Protein AF-A0A914ZTX0-F1 (afdb_monomer_lite)

Radius of gyration: 23.22 Å; chains: 1; bounding box: 39×76×56 Å

Organism: Parascaris univalens (NCBI:txid6257)

pLDDT: mean 86.7, std 15.05, range [39.97, 98.31]

Structure (mmCIF, N/CA/C/O backbone):
data_AF-A0A914ZTX0-F1
#
_entry.id   AF-A0A914ZTX0-F1
#
loop_
_atom_site.group_PDB
_atom_site.id
_atom_site.type_symbol
_atom_site.label_atom_id
_atom_site.label_alt_id
_atom_site.label_comp_id
_atom_site.label_asym_id
_atom_site.label_entity_id
_atom_site.label_seq_id
_atom_site.pdbx_PDB_ins_code
_atom_site.Cartn_x
_atom_site.Cartn_y
_atom_site.Cartn_z
_atom_site.occupancy
_atom_site.B_iso_or_equiv
_atom_site.auth_seq_id
_atom_site.auth_comp_id
_atom_site.auth_asym_id
_atom_site.auth_atom_id
_atom_site.pdbx_PDB_model_num
ATOM 1 N N . VAL A 1 1 ? 14.196 7.822 6.018 1.00 52.56 1 VAL A N 1
ATOM 2 C CA . VAL A 1 1 ? 12.802 7.373 6.243 1.00 52.56 1 VAL A CA 1
ATOM 3 C C . VAL A 1 1 ? 12.856 5.921 6.681 1.00 52.56 1 VAL A C 1
ATOM 5 O O . VAL A 1 1 ? 13.382 5.113 5.924 1.00 52.56 1 VAL A O 1
ATOM 8 N N . HIS A 1 2 ? 12.431 5.604 7.905 1.00 57.91 2 HIS A N 1
ATOM 9 C CA . HIS A 1 2 ? 12.429 4.226 8.402 1.00 57.91 2 HIS A CA 1
ATOM 10 C C . HIS A 1 2 ? 11.389 3.409 7.623 1.00 57.91 2 HIS A C 1
ATOM 12 O O . HIS A 1 2 ? 10.206 3.738 7.644 1.00 57.91 2 HIS A O 1
ATOM 18 N N . ARG A 1 3 ? 11.846 2.396 6.879 1.00 70.00 3 ARG A N 1
ATOM 19 C CA . ARG A 1 3 ? 10.986 1.418 6.201 1.00 70.00 3 ARG A CA 1
ATOM 20 C C . ARG A 1 3 ? 10.819 0.225 7.139 1.00 70.00 3 ARG A C 1
ATOM 22 O O . ARG A 1 3 ? 11.822 -0.369 7.528 1.00 70.00 3 ARG A O 1
ATOM 29 N N . ALA A 1 4 ? 9.582 -0.085 7.503 1.00 78.88 4 ALA A N 1
ATOM 30 C CA . ALA A 1 4 ? 9.252 -1.150 8.442 1.00 78.88 4 ALA A CA 1
ATOM 31 C C . ALA A 1 4 ? 9.166 -2.500 7.707 1.00 78.88 4 ALA A C 1
ATOM 33 O O . ALA A 1 4 ? 8.131 -2.841 7.131 1.00 78.88 4 ALA A O 1
ATOM 34 N N . LEU A 1 5 ? 10.280 -3.239 7.655 1.00 80.31 5 LEU A N 1
ATOM 35 C CA . LEU A 1 5 ? 10.357 -4.542 6.973 1.00 80.31 5 LEU A CA 1
ATOM 36 C C . LEU A 1 5 ? 9.466 -5.598 7.640 1.00 80.31 5 LEU A C 1
ATOM 38 O O . LEU A 1 5 ? 8.965 -6.492 6.970 1.00 80.31 5 LEU A O 1
ATOM 42 N N . GLU A 1 6 ? 9.219 -5.464 8.941 1.00 89.62 6 GLU A N 1
ATOM 43 C CA . GLU A 1 6 ? 8.322 -6.309 9.730 1.00 89.62 6 GLU A CA 1
ATOM 44 C C . GLU A 1 6 ? 6.852 -6.223 9.290 1.00 89.62 6 GLU A C 1
ATOM 46 O O . GLU A 1 6 ? 6.047 -7.084 9.643 1.00 89.62 6 GLU A O 1
ATOM 51 N N . LEU A 1 7 ? 6.503 -5.201 8.502 1.00 95.44 7 LEU A N 1
ATOM 52 C CA . LEU A 1 7 ? 5.171 -5.019 7.930 1.00 95.44 7 LEU A CA 1
ATOM 53 C C . LEU A 1 7 ? 5.032 -5.646 6.541 1.00 95.44 7 LEU A C 1
ATOM 55 O O . LEU A 1 7 ? 4.007 -5.450 5.893 1.00 95.44 7 LEU A O 1
ATOM 59 N N . VAL A 1 8 ? 6.035 -6.397 6.081 1.00 96.06 8 VAL A N 1
ATOM 60 C CA . VAL A 1 8 ? 6.038 -7.087 4.788 1.00 96.06 8 VAL A CA 1
ATOM 61 C C . VAL A 1 8 ? 6.151 -8.589 5.020 1.00 96.06 8 VAL A C 1
ATOM 63 O O . VAL A 1 8 ? 7.043 -9.056 5.724 1.00 96.06 8 VAL A O 1
ATOM 66 N N . PHE A 1 9 ? 5.254 -9.361 4.413 1.00 97.00 9 PHE A N 1
ATOM 67 C CA . PHE A 1 9 ? 5.211 -10.811 4.546 1.00 97.00 9 PHE A CA 1
ATOM 68 C C . PHE A 1 9 ? 5.160 -11.485 3.175 1.00 97.00 9 PHE A C 1
ATOM 70 O O . PHE A 1 9 ? 4.171 -11.378 2.452 1.00 97.00 9 PHE A O 1
ATOM 77 N N . PHE A 1 10 ? 6.229 -12.200 2.822 1.00 96.94 10 PHE A N 1
ATOM 78 C CA . PHE A 1 10 ? 6.299 -12.997 1.599 1.00 96.94 10 PHE A CA 1
ATOM 79 C C . PHE A 1 10 ? 5.723 -14.393 1.854 1.00 96.94 10 PHE A C 1
ATOM 81 O O . PHE A 1 10 ? 6.260 -15.159 2.654 1.00 96.94 10 PHE A O 1
ATOM 88 N N . HIS A 1 11 ? 4.647 -14.748 1.152 1.00 96.62 11 HIS A N 1
ATOM 89 C CA . HIS A 1 11 ? 4.094 -16.101 1.210 1.00 96.62 11 HIS A CA 1
ATOM 90 C C . HIS A 1 11 ? 5.020 -17.078 0.496 1.00 96.62 11 HIS A C 1
ATOM 92 O O . HIS A 1 11 ? 5.577 -16.744 -0.550 1.00 96.62 11 HIS A O 1
ATOM 98 N N . ASN A 1 12 ? 5.152 -18.289 1.045 1.00 94.69 12 ASN A N 1
ATOM 99 C CA . ASN A 1 12 ? 6.013 -19.342 0.501 1.00 94.69 12 ASN A CA 1
ATOM 100 C C . ASN A 1 12 ? 7.422 -18.816 0.173 1.00 94.69 12 ASN A C 1
ATOM 102 O O . ASN A 1 12 ? 7.913 -18.972 -0.939 1.00 94.69 12 ASN A O 1
ATOM 106 N N . GLU A 1 13 ? 8.078 -18.144 1.122 1.00 93.38 13 GLU A N 1
ATOM 107 C CA . GLU A 1 13 ? 9.305 -17.378 0.856 1.00 93.38 13 GLU A CA 1
ATOM 108 C C . GLU A 1 13 ? 10.405 -18.163 0.101 1.00 93.38 13 GLU A C 1
ATOM 110 O O . GLU A 1 13 ? 11.168 -17.578 -0.669 1.00 93.38 13 GLU A O 1
ATOM 115 N N . SER A 1 14 ? 10.464 -19.489 0.258 1.00 95.81 14 SER A N 1
ATOM 116 C CA . SER A 1 14 ? 11.420 -20.370 -0.426 1.00 95.81 14 SER A CA 1
ATOM 117 C C . SER A 1 14 ? 11.306 -20.385 -1.955 1.00 95.81 14 SER A C 1
ATOM 119 O O . SER A 1 14 ? 12.298 -20.677 -2.620 1.00 95.81 14 SER A O 1
ATOM 121 N N . ILE A 1 15 ? 10.140 -20.066 -2.529 1.00 96.44 15 ILE A N 1
ATOM 122 C CA . ILE A 1 15 ? 9.938 -20.053 -3.989 1.00 96.44 15 ILE A CA 1
ATOM 123 C C . ILE A 1 15 ? 10.229 -18.691 -4.630 1.00 96.44 15 ILE A C 1
ATOM 125 O O . ILE A 1 15 ? 10.187 -18.563 -5.857 1.00 96.44 15 ILE A O 1
ATOM 129 N N . TRP A 1 16 ? 10.530 -17.673 -3.821 1.00 97.00 16 TRP A N 1
ATOM 130 C CA . TRP A 1 16 ? 10.801 -16.324 -4.300 1.00 97.00 16 TRP A CA 1
ATOM 131 C C . TRP A 1 16 ? 12.239 -16.166 -4.799 1.00 97.00 16 TRP A C 1
ATOM 133 O O . TRP A 1 16 ? 13.186 -16.321 -4.020 1.00 97.00 16 TRP A O 1
ATOM 143 N N . PRO A 1 17 ? 12.443 -15.734 -6.056 1.00 96.44 17 PRO A N 1
ATOM 144 C CA . PRO A 1 17 ? 13.762 -15.334 -6.521 1.00 96.44 17 PRO A CA 1
ATOM 145 C C . PRO A 1 17 ? 14.284 -14.140 -5.714 1.00 96.44 17 PRO A C 1
ATOM 147 O O . PRO A 1 17 ? 13.589 -13.132 -5.560 1.00 96.44 17 PRO A O 1
ATOM 150 N N . ALA A 1 18 ? 15.534 -14.220 -5.244 1.00 95.75 18 ALA A N 1
ATOM 151 C CA . ALA A 1 18 ? 16.146 -13.183 -4.406 1.00 95.75 18 ALA A CA 1
ATOM 152 C C . ALA A 1 18 ? 16.062 -11.787 -5.044 1.00 95.75 18 ALA A C 1
ATOM 154 O O . ALA A 1 18 ? 15.752 -10.811 -4.361 1.00 95.75 18 ALA A O 1
ATOM 155 N N . LYS A 1 19 ? 16.237 -11.708 -6.371 1.00 96.06 19 LYS A N 1
ATOM 156 C CA . LYS A 1 19 ? 16.143 -10.445 -7.107 1.00 96.06 19 LYS A CA 1
ATOM 157 C C . LYS A 1 19 ? 14.749 -9.818 -7.048 1.00 96.06 19 LYS A C 1
ATOM 159 O O . LYS A 1 19 ? 14.640 -8.604 -6.941 1.00 96.06 19 LYS A O 1
ATOM 164 N N . MET A 1 20 ? 13.687 -10.621 -7.083 1.00 95.94 20 MET A N 1
ATOM 165 C CA . MET A 1 20 ? 12.318 -10.103 -6.993 1.00 95.94 20 MET A CA 1
ATOM 166 C C . MET A 1 20 ? 12.023 -9.569 -5.589 1.00 95.94 20 MET A C 1
ATOM 168 O O . MET A 1 20 ? 11.455 -8.487 -5.462 1.00 95.94 20 MET A O 1
ATOM 172 N N . LYS A 1 21 ? 12.472 -10.270 -4.533 1.00 94.50 21 LYS A N 1
ATOM 173 C CA . LYS A 1 21 ? 12.349 -9.783 -3.144 1.00 94.50 21 LYS A CA 1
ATOM 174 C C . LYS A 1 21 ? 13.080 -8.459 -2.944 1.00 94.50 21 LYS A C 1
ATOM 176 O O . LYS A 1 21 ? 12.550 -7.547 -2.310 1.00 94.50 21 LYS A O 1
ATOM 181 N N . GLU A 1 22 ? 14.277 -8.344 -3.518 1.00 94.25 22 GLU A N 1
ATOM 182 C CA . GLU A 1 22 ? 15.047 -7.104 -3.522 1.00 94.25 22 GLU A CA 1
ATOM 183 C C . GLU A 1 22 ? 14.269 -5.989 -4.235 1.00 94.25 22 GLU A C 1
ATOM 185 O O . GLU A 1 22 ? 14.091 -4.918 -3.660 1.00 94.25 22 GLU A O 1
ATOM 190 N N . LEU A 1 23 ? 13.759 -6.232 -5.448 1.00 95.56 23 LEU A N 1
ATOM 191 C CA . LEU A 1 23 ? 13.015 -5.229 -6.217 1.00 95.56 23 LEU A CA 1
ATOM 192 C C . LEU A 1 23 ? 11.767 -4.741 -5.470 1.00 95.56 23 LEU A C 1
ATOM 194 O O . LEU A 1 23 ? 11.582 -3.532 -5.346 1.00 95.56 23 LEU A O 1
ATOM 198 N N . ILE A 1 24 ? 10.976 -5.654 -4.895 1.00 94.88 24 ILE A N 1
ATOM 199 C CA . ILE A 1 24 ? 9.816 -5.305 -4.060 1.00 94.88 24 ILE A CA 1
ATOM 200 C C . ILE A 1 24 ? 10.228 -4.476 -2.843 1.00 94.88 24 ILE A C 1
ATOM 202 O O . ILE A 1 24 ? 9.606 -3.456 -2.564 1.00 94.88 24 ILE A O 1
ATOM 206 N N . SER A 1 25 ? 11.297 -4.855 -2.141 1.00 92.00 25 SER A N 1
ATOM 207 C CA . SER A 1 25 ? 11.765 -4.112 -0.958 1.00 92.00 25 SER A CA 1
ATOM 208 C C . SER A 1 25 ? 12.252 -2.694 -1.297 1.00 92.00 25 SER A C 1
ATOM 210 O O . SER A 1 25 ? 12.208 -1.787 -0.459 1.00 92.00 25 SER A O 1
ATOM 212 N N . HIS A 1 26 ? 12.716 -2.479 -2.531 1.00 92.50 26 HIS A N 1
ATOM 213 C CA . HIS A 1 26 ? 13.118 -1.158 -3.007 1.00 92.50 26 HIS A CA 1
ATOM 214 C C . HIS A 1 26 ? 11.927 -0.315 -3.462 1.00 92.50 26 HIS A C 1
ATOM 216 O O . HIS A 1 26 ? 11.905 0.886 -3.169 1.00 92.50 26 HIS A O 1
ATOM 222 N N . SER A 1 27 ? 10.959 -0.931 -4.142 1.00 94.56 27 SER A N 1
ATOM 223 C CA . SER A 1 27 ? 9.853 -0.242 -4.808 1.00 94.56 27 SER A CA 1
ATOM 224 C C . SER A 1 27 ? 8.602 -0.084 -3.934 1.00 94.56 27 SER A C 1
ATOM 226 O O . SER A 1 27 ? 7.784 0.807 -4.171 1.00 94.56 27 SER A O 1
ATOM 228 N N . CYS A 1 28 ? 8.453 -0.895 -2.889 1.00 95.56 28 CYS A N 1
ATOM 229 C CA . CYS A 1 28 ? 7.330 -0.854 -1.958 1.00 95.56 28 CYS A CA 1
ATOM 230 C C . CYS A 1 28 ? 7.802 -0.584 -0.527 1.00 95.56 28 CYS A C 1
ATOM 232 O O . CYS A 1 28 ? 8.877 -1.015 -0.111 1.00 95.56 28 CYS A O 1
ATOM 234 N N . SER A 1 29 ? 6.995 0.136 0.2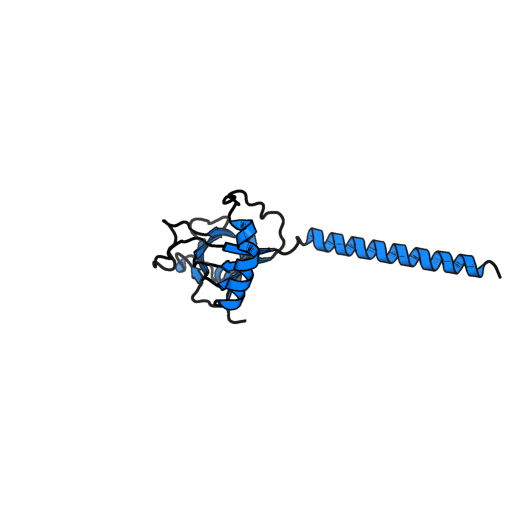50 1.00 95.19 29 SER A N 1
ATOM 235 C CA . SER A 1 29 ? 7.304 0.397 1.660 1.00 95.19 29 SER A CA 1
ATOM 236 C C . SER A 1 29 ? 6.070 0.795 2.454 1.00 95.19 29 SER A C 1
ATOM 238 O O . SER A 1 29 ? 5.175 1.437 1.907 1.00 95.19 29 SER A O 1
ATOM 240 N N . VAL A 1 30 ? 6.081 0.518 3.757 1.00 97.00 30 VAL A N 1
ATOM 241 C CA . VAL A 1 30 ? 5.114 1.052 4.724 1.00 97.00 30 VAL A CA 1
ATOM 242 C C . VAL A 1 30 ? 5.861 1.879 5.765 1.00 97.00 30 VAL A C 1
ATOM 244 O O . VAL A 1 30 ? 6.899 1.458 6.281 1.00 97.00 30 VAL A O 1
ATOM 247 N N . ILE A 1 31 ? 5.332 3.067 6.044 1.00 96.56 31 ILE A N 1
ATOM 248 C CA . ILE A 1 31 ? 5.793 3.966 7.099 1.00 96.56 31 ILE A CA 1
ATOM 249 C C . ILE A 1 31 ? 4.679 4.011 8.152 1.00 96.56 31 ILE A C 1
ATOM 251 O O . ILE A 1 31 ? 3.631 4.611 7.882 1.00 96.56 31 ILE A O 1
ATOM 255 N N . PRO A 1 32 ? 4.842 3.339 9.305 1.00 96.38 32 PRO A N 1
ATOM 256 C CA . PRO A 1 32 ? 3.863 3.395 10.386 1.00 96.38 32 PRO A CA 1
ATOM 257 C C . PRO A 1 32 ? 3.847 4.786 11.029 1.00 96.38 32 PRO A C 1
ATOM 259 O O . PRO A 1 32 ? 4.826 5.523 10.929 1.00 96.38 32 PRO A O 1
ATOM 262 N N . ASP A 1 33 ? 2.720 5.131 11.660 1.00 96.00 33 ASP A N 1
ATOM 263 C CA . ASP A 1 33 ? 2.521 6.401 12.379 1.00 96.00 33 ASP A CA 1
ATOM 264 C C . ASP A 1 33 ? 2.993 7.637 11.589 1.00 96.00 33 ASP A C 1
ATOM 266 O O . ASP A 1 33 ? 3.572 8.576 12.133 1.00 96.00 33 ASP A O 1
ATOM 270 N N . PHE A 1 34 ? 2.743 7.627 10.275 1.00 97.12 34 PHE A N 1
ATOM 271 C CA . PHE A 1 34 ? 3.114 8.711 9.368 1.00 97.12 34 PHE A CA 1
ATOM 272 C C . PHE A 1 34 ? 2.365 10.006 9.696 1.00 97.12 34 PHE A C 1
ATOM 274 O O . PHE A 1 34 ? 2.917 11.092 9.533 1.00 97.12 34 PHE A O 1
ATOM 281 N N . ILE A 1 35 ? 1.125 9.881 10.174 1.00 97.75 35 ILE A N 1
ATOM 282 C CA . ILE A 1 35 ? 0.364 10.985 10.756 1.00 97.75 35 ILE A CA 1
ATOM 283 C C . ILE A 1 35 ? 0.040 10.713 12.222 1.00 97.75 35 ILE A C 1
ATOM 285 O O . ILE A 1 35 ? -0.150 9.578 12.661 1.00 97.75 35 ILE A O 1
ATOM 289 N N . THR A 1 36 ? -0.097 11.789 12.977 1.00 98.31 36 THR A N 1
ATOM 290 C CA . THR A 1 36 ? -0.592 11.774 14.350 1.00 98.31 36 THR A CA 1
ATOM 291 C C . THR A 1 36 ? -2.112 11.605 14.394 1.00 98.31 36 THR A C 1
ATOM 293 O O . THR A 1 36 ? -2.834 11.878 13.433 1.00 98.31 36 THR A O 1
ATOM 296 N N . GLU A 1 37 ? -2.647 11.226 15.556 1.00 97.69 37 GLU A N 1
ATOM 297 C CA . GLU A 1 37 ? -4.102 11.169 15.766 1.00 97.69 37 GLU A CA 1
ATOM 298 C C . GLU A 1 37 ? -4.791 12.530 15.588 1.00 97.69 37 GLU A C 1
ATOM 300 O O . GLU A 1 37 ? -5.955 12.600 15.188 1.00 97.69 37 GLU A O 1
ATOM 305 N N . LYS A 1 38 ? -4.083 13.627 15.888 1.00 98.31 38 LYS A N 1
ATOM 306 C CA . LYS A 1 38 ? -4.599 14.989 15.712 1.00 98.31 38 LYS A CA 1
ATOM 307 C C . LYS A 1 38 ? -4.733 15.341 14.230 1.00 98.31 38 LYS A C 1
ATOM 309 O O . LYS A 1 38 ? -5.742 15.928 13.838 1.00 98.31 38 LYS A O 1
ATOM 314 N N . GLU A 1 39 ? -3.743 14.984 13.418 1.00 98.12 39 GLU A N 1
ATOM 315 C CA . GLU A 1 39 ? -3.779 15.182 11.964 1.00 98.12 39 GLU A CA 1
ATOM 316 C C . GLU A 1 39 ? -4.856 14.313 11.319 1.00 98.12 39 GLU A C 1
ATOM 318 O O . GLU A 1 39 ? -5.667 14.828 10.553 1.00 98.12 39 GLU A O 1
ATOM 323 N N . GLU A 1 40 ? -4.951 13.036 11.705 1.00 97.50 40 GLU A N 1
ATOM 324 C CA . GLU A 1 40 ? -6.024 12.149 11.246 1.00 97.50 40 GLU A CA 1
ATOM 325 C C . GLU A 1 40 ? -7.406 12.731 11.566 1.00 97.50 40 GLU A C 1
ATOM 327 O O . GLU A 1 40 ? -8.271 12.785 10.696 1.00 97.50 40 GLU A O 1
ATOM 332 N N . ARG A 1 41 ? -7.613 13.229 12.792 1.00 96.88 41 ARG A N 1
ATOM 333 C CA . ARG A 1 41 ? -8.877 13.869 13.185 1.00 96.88 41 ARG A CA 1
ATOM 334 C C . ARG A 1 41 ? -9.172 15.120 12.365 1.00 96.88 41 ARG A C 1
ATOM 336 O O . ARG A 1 41 ? -10.317 15.335 11.981 1.00 96.88 41 ARG A O 1
ATOM 343 N N . SER A 1 42 ? -8.153 15.931 12.098 1.00 97.25 42 SER A N 1
ATOM 344 C CA . SER A 1 42 ? -8.301 17.153 11.302 1.00 97.25 42 SER A CA 1
ATOM 345 C C . SER A 1 42 ? -8.698 16.824 9.861 1.00 97.25 42 SER A C 1
ATOM 347 O O . SER A 1 42 ? -9.624 17.433 9.336 1.00 97.25 42 SER A O 1
ATOM 349 N N . LEU A 1 43 ? -8.076 15.803 9.261 1.00 94.50 43 LEU A N 1
ATOM 350 C CA . LEU A 1 43 ? -8.452 15.286 7.943 1.00 94.50 43 LEU A CA 1
ATOM 351 C C . LEU A 1 43 ? -9.884 14.742 7.935 1.00 94.50 43 LEU A C 1
ATOM 353 O O . LEU A 1 43 ? -10.658 15.059 7.037 1.00 94.50 43 LEU A O 1
ATOM 357 N N . LEU A 1 44 ? -10.254 13.945 8.942 1.00 93.31 44 LEU A N 1
ATOM 358 C CA . LEU A 1 44 ? -11.590 13.355 9.050 1.00 93.31 44 LEU A CA 1
ATOM 359 C C . LEU A 1 44 ? -12.688 14.414 9.167 1.00 93.31 44 LEU A C 1
ATOM 361 O O . LEU A 1 44 ? -13.712 14.283 8.500 1.00 93.31 44 LEU A O 1
ATOM 365 N N . ASN A 1 45 ? -12.469 15.468 9.955 1.00 94.06 45 ASN A N 1
ATOM 366 C CA . ASN A 1 45 ? -13.432 16.561 10.101 1.00 94.06 45 ASN A CA 1
ATOM 367 C C . ASN A 1 45 ? -13.777 17.221 8.756 1.00 94.06 45 ASN A C 1
ATOM 369 O O . ASN A 1 45 ? -14.930 17.592 8.550 1.00 94.06 45 ASN A O 1
ATOM 373 N N . GLU A 1 46 ? -12.801 17.320 7.852 1.00 92.88 46 GLU A N 1
ATOM 374 C CA . GLU A 1 46 ? -12.992 17.896 6.519 1.00 92.88 46 GLU A CA 1
ATOM 375 C C . GLU A 1 46 ? -13.639 16.901 5.545 1.00 92.88 46 GLU A C 1
ATOM 377 O O . GLU A 1 46 ? -14.582 17.239 4.836 1.00 92.88 46 GLU A O 1
ATOM 382 N N . ILE A 1 47 ? -13.175 15.646 5.505 1.00 89.12 47 ILE A N 1
ATOM 383 C CA . ILE A 1 47 ? -13.605 14.695 4.463 1.00 89.12 47 ILE A CA 1
ATOM 384 C C . ILE A 1 47 ? -14.909 13.959 4.802 1.00 89.12 47 ILE A C 1
ATOM 386 O O . ILE A 1 47 ? -15.666 13.593 3.900 1.00 89.12 47 ILE A O 1
ATOM 390 N N . GLU A 1 48 ? -15.203 13.701 6.081 1.00 85.81 48 GLU A N 1
ATOM 391 C CA . GLU A 1 48 ? -16.370 12.902 6.476 1.00 85.81 48 GLU A CA 1
ATOM 392 C C . GLU A 1 48 ? -17.719 13.440 5.971 1.00 85.81 48 GLU A C 1
ATOM 394 O O . GLU A 1 48 ? -18.535 12.618 5.532 1.00 85.81 48 GLU A O 1
ATOM 399 N N . PRO A 1 49 ? -17.995 14.761 6.001 1.00 86.75 49 PRO A N 1
ATOM 400 C CA . PRO A 1 49 ? -19.242 15.318 5.480 1.00 86.75 49 PRO A CA 1
ATOM 401 C C . PRO A 1 49 ? -19.514 14.937 4.018 1.00 86.75 49 PRO A C 1
ATOM 403 O O . PRO A 1 49 ? -20.670 14.732 3.641 1.00 86.75 49 PRO A O 1
ATOM 406 N N . HIS A 1 50 ? -18.459 14.779 3.214 1.00 81.69 50 HIS A N 1
ATOM 407 C CA . HIS A 1 50 ? -18.545 14.444 1.792 1.00 81.69 50 HIS A CA 1
ATOM 408 C C . HIS A 1 50 ? -18.582 12.930 1.541 1.00 81.69 50 HIS A C 1
ATOM 410 O O . HIS A 1 50 ? -19.261 12.467 0.625 1.00 81.69 50 HIS A O 1
ATOM 416 N N . MET A 1 51 ? -17.909 12.139 2.383 1.00 77.75 51 MET A N 1
ATOM 417 C CA . MET A 1 51 ? -17.760 10.692 2.179 1.00 77.75 51 MET A CA 1
ATOM 418 C C . MET A 1 51 ? -18.937 9.858 2.709 1.00 77.75 51 MET A C 1
ATOM 420 O O . MET A 1 51 ? -19.148 8.746 2.232 1.00 77.75 51 MET A O 1
ATOM 424 N N . LYS A 1 52 ? -19.747 10.367 3.655 1.00 70.75 52 LYS A N 1
ATOM 425 C CA . LYS A 1 52 ? -20.885 9.622 4.255 1.00 70.75 52 LYS A CA 1
ATOM 426 C C . LYS A 1 52 ? -21.944 9.144 3.250 1.00 70.75 52 LYS A C 1
ATOM 428 O O . LYS A 1 52 ? -22.744 8.277 3.586 1.00 70.75 52 LYS A O 1
ATOM 433 N N . ARG A 1 53 ? -21.975 9.715 2.042 1.00 65.94 53 ARG A N 1
ATOM 434 C CA . ARG A 1 53 ? -22.972 9.414 0.999 1.00 65.94 53 ARG A CA 1
ATOM 435 C C . ARG A 1 53 ? -22.414 8.619 -0.182 1.00 65.94 53 ARG A C 1
ATOM 437 O O . ARG A 1 53 ? -23.184 8.240 -1.061 1.00 65.94 53 ARG A O 1
ATOM 444 N N . LEU A 1 54 ? -21.105 8.377 -0.224 1.00 65.62 54 LEU A N 1
ATOM 445 C CA . LEU A 1 54 ? -20.473 7.684 -1.341 1.00 65.62 54 LEU A CA 1
ATOM 446 C C . LEU A 1 54 ? -20.543 6.173 -1.123 1.00 65.62 54 LEU A C 1
ATOM 448 O O . LEU A 1 54 ? -20.204 5.663 -0.055 1.00 65.62 54 LEU A O 1
ATOM 452 N N . ARG A 1 55 ? -21.011 5.450 -2.143 1.00 61.66 55 ARG A N 1
ATOM 453 C CA . ARG A 1 55 ? -20.942 3.987 -2.148 1.00 61.66 55 ARG A CA 1
ATOM 454 C C . ARG A 1 55 ? -19.524 3.550 -2.482 1.00 61.66 55 ARG A C 1
ATOM 456 O O . ARG A 1 55 ? -18.819 4.230 -3.217 1.00 61.66 55 ARG A O 1
ATOM 463 N N . TYR A 1 56 ? -19.139 2.391 -1.959 1.00 59.56 56 TYR A N 1
ATOM 464 C CA . TYR A 1 56 ? -17.907 1.735 -2.368 1.00 59.56 56 TYR A CA 1
ATOM 465 C C . TYR A 1 56 ? -17.948 1.463 -3.878 1.00 59.56 56 TYR A C 1
ATOM 467 O O . TYR A 1 56 ? -18.869 0.800 -4.365 1.00 59.56 56 TYR A O 1
ATOM 475 N N . GLU A 1 57 ? -16.974 1.995 -4.609 1.00 54.50 57 GLU A N 1
ATOM 476 C CA . GLU A 1 57 ? -16.863 1.833 -6.053 1.00 54.50 57 GLU A CA 1
ATOM 477 C C . GLU A 1 57 ? -15.885 0.696 -6.360 1.00 54.50 57 GLU A C 1
ATOM 479 O O . GLU A 1 57 ? -14.738 0.717 -5.929 1.00 54.50 57 GLU A O 1
ATOM 484 N N . LYS A 1 58 ? -16.364 -0.333 -7.073 1.00 49.88 58 LYS A N 1
ATOM 485 C CA . LYS A 1 58 ? -15.544 -1.487 -7.486 1.00 49.88 58 LYS A CA 1
ATOM 486 C C . LYS A 1 58 ? -14.755 -1.232 -8.773 1.00 49.88 58 LYS A C 1
ATOM 488 O O . LYS A 1 58 ? -13.884 -2.027 -9.106 1.00 49.88 58 LYS A O 1
ATOM 493 N N . SER A 1 59 ? -15.094 -0.184 -9.526 1.00 46.44 59 SER A N 1
ATOM 494 C CA . SER A 1 59 ? -14.426 0.134 -10.788 1.00 46.44 59 SER A CA 1
ATOM 495 C C . SER A 1 59 ? -13.145 0.912 -10.486 1.00 46.44 59 SER A C 1
ATOM 497 O O . SER A 1 59 ? -13.194 1.985 -9.890 1.00 46.44 59 SER A O 1
ATOM 499 N N . HIS A 1 60 ? -12.000 0.343 -10.854 1.00 58.75 60 HIS A N 1
ATOM 500 C CA . HIS A 1 60 ? -10.687 0.955 -10.689 1.00 58.75 60 HIS A CA 1
ATOM 501 C C . HIS A 1 60 ? -10.072 1.158 -12.071 1.00 58.75 60 HIS A C 1
ATOM 503 O O . HIS A 1 60 ? -9.764 0.192 -12.761 1.00 58.75 60 HIS A O 1
ATOM 509 N N . TRP A 1 61 ? -9.895 2.415 -12.473 1.00 53.50 61 TRP A N 1
ATOM 510 C CA . TRP A 1 61 ? -9.144 2.791 -13.674 1.00 53.50 61 TRP A CA 1
ATOM 511 C C . TRP A 1 61 ? -7.725 3.206 -13.265 1.00 53.50 61 TRP A C 1
ATOM 513 O O . TRP A 1 61 ? -7.321 4.353 -13.452 1.00 53.50 61 TRP A O 1
ATOM 523 N N . ASP A 1 62 ? -6.969 2.295 -12.644 1.00 59.38 62 ASP A N 1
ATOM 524 C CA . ASP A 1 62 ? -5.576 2.574 -12.253 1.00 59.38 62 ASP A CA 1
ATOM 525 C C . ASP A 1 62 ? -4.621 2.668 -13.466 1.00 59.38 62 ASP A C 1
ATOM 527 O O . ASP A 1 62 ? -3.465 3.074 -13.313 1.00 59.38 62 ASP A O 1
ATOM 531 N N . ASP A 1 63 ? -5.119 2.398 -14.679 1.00 61.66 63 ASP A N 1
ATOM 532 C CA . ASP A 1 63 ? -4.377 2.463 -15.946 1.00 61.66 63 ASP A CA 1
ATOM 533 C C . ASP A 1 63 ? -3.858 3.872 -16.298 1.00 61.66 63 ASP A C 1
ATOM 535 O O . ASP A 1 63 ? -2.940 4.007 -17.104 1.00 61.66 63 ASP A O 1
ATOM 539 N N . TYR A 1 64 ? -4.385 4.931 -15.668 1.00 68.88 64 TYR A N 1
ATOM 540 C CA . TYR A 1 64 ? -4.005 6.332 -15.918 1.00 68.88 64 TYR A CA 1
ATOM 541 C C . TYR A 1 64 ? -3.206 6.974 -14.766 1.00 68.88 64 TYR A C 1
ATOM 543 O O . TYR A 1 64 ? -3.448 8.118 -14.380 1.00 68.88 64 TYR A O 1
ATOM 551 N N . CYS A 1 65 ? -2.224 6.263 -14.207 1.00 80.88 65 CYS A N 1
ATOM 552 C CA . CYS A 1 65 ? -1.220 6.862 -13.314 1.00 80.88 65 CYS A CA 1
ATOM 553 C C . CYS A 1 65 ? 0.218 6.454 -13.663 1.00 80.88 65 CYS A C 1
ATOM 555 O O . CYS A 1 65 ? 0.430 5.524 -14.442 1.00 80.88 65 CYS A O 1
ATOM 557 N N . GLY A 1 66 ? 1.183 7.225 -13.154 1.00 86.44 66 GLY A N 1
ATOM 558 C CA . GLY A 1 66 ? 2.612 7.062 -13.408 1.00 86.44 66 GLY A CA 1
ATOM 559 C C . GLY A 1 66 ? 3.248 5.914 -12.627 1.00 86.44 66 GLY A C 1
ATOM 560 O O . GLY A 1 66 ? 2.665 4.849 -12.465 1.00 86.44 66 GLY A O 1
ATOM 561 N N . ASP A 1 67 ? 4.482 6.095 -12.176 1.00 90.81 67 ASP A N 1
ATOM 562 C CA . ASP A 1 67 ? 5.264 5.026 -11.564 1.00 90.81 67 ASP A CA 1
ATOM 563 C C . ASP A 1 67 ? 4.899 4.766 -10.101 1.00 90.81 67 ASP A C 1
ATOM 565 O O . ASP A 1 67 ? 5.260 3.706 -9.593 1.00 90.81 67 ASP A O 1
ATOM 569 N N . VAL A 1 68 ? 4.228 5.693 -9.405 1.00 91.88 68 VAL A N 1
ATOM 570 C CA . VAL A 1 68 ? 4.109 5.668 -7.940 1.00 91.88 68 VAL A CA 1
ATOM 571 C C . VAL A 1 68 ? 2.685 5.926 -7.459 1.00 91.88 68 VAL A C 1
ATOM 573 O O . VAL A 1 68 ? 2.072 6.962 -7.713 1.00 91.88 68 VAL A O 1
ATOM 576 N N . ILE A 1 69 ? 2.209 5.013 -6.615 1.00 93.06 69 ILE A N 1
ATOM 577 C CA . ILE A 1 69 ? 0.990 5.164 -5.827 1.00 93.06 69 ILE A CA 1
ATOM 578 C C . ILE A 1 69 ? 1.384 5.245 -4.354 1.00 93.06 69 ILE A C 1
ATOM 580 O O . ILE A 1 69 ? 2.108 4.390 -3.841 1.00 93.06 69 ILE A O 1
ATOM 584 N N . SER A 1 70 ? 0.898 6.271 -3.660 1.00 95.25 70 SER A N 1
ATOM 585 C CA . SER A 1 70 ? 1.030 6.387 -2.207 1.00 95.25 70 SER A CA 1
ATOM 586 C C . SER A 1 70 ? -0.347 6.462 -1.569 1.00 95.25 70 SER A C 1
ATOM 588 O O . SER A 1 70 ? -1.172 7.277 -1.975 1.00 95.25 70 SER A O 1
ATOM 590 N N . GLY A 1 71 ? -0.603 5.625 -0.569 1.00 96.25 71 GLY A N 1
ATOM 591 C CA . GLY A 1 71 ? -1.873 5.600 0.142 1.00 96.25 71 GLY A CA 1
ATOM 592 C C . GLY A 1 71 ? -1.690 5.823 1.635 1.00 96.25 71 GLY A C 1
ATOM 593 O O . GLY A 1 71 ? -0.974 5.083 2.306 1.00 96.25 71 GLY A O 1
ATOM 594 N N . MET A 1 72 ? -2.370 6.833 2.164 1.00 96.88 72 MET A N 1
ATOM 595 C CA . MET A 1 72 ? -2.458 7.082 3.598 1.00 96.88 72 MET A CA 1
ATOM 596 C C . MET A 1 72 ? -3.690 6.375 4.167 1.00 96.88 72 MET A C 1
ATOM 598 O O . MET A 1 72 ? -4.787 6.519 3.624 1.00 96.88 72 MET A O 1
ATOM 602 N N . CYS A 1 73 ? -3.520 5.605 5.240 1.00 96.44 73 CYS A N 1
ATOM 603 C CA . CYS A 1 73 ? -4.574 4.792 5.855 1.00 96.44 73 CYS A CA 1
ATOM 604 C C . CYS A 1 73 ? -5.185 5.501 7.068 1.00 96.44 73 CYS A C 1
ATOM 606 O O . CYS A 1 73 ? -4.456 5.887 7.973 1.00 96.44 73 CYS A O 1
ATOM 608 N N . LEU A 1 74 ? -6.512 5.620 7.127 1.00 96.00 74 LEU A N 1
ATOM 609 C CA . LEU A 1 74 ? -7.248 6.239 8.235 1.00 96.00 74 LEU A CA 1
ATOM 610 C C . LEU A 1 74 ? -8.278 5.260 8.823 1.00 96.00 74 LEU A C 1
ATOM 612 O O . LEU A 1 74 ? -8.773 4.368 8.125 1.00 96.00 74 LEU A O 1
ATOM 616 N N . LEU A 1 75 ? -8.662 5.501 10.080 1.00 95.62 75 LEU A N 1
ATOM 617 C CA . LEU A 1 75 ? -9.678 4.796 10.881 1.00 95.62 75 LEU A CA 1
ATOM 618 C C . LEU A 1 75 ? -9.345 3.362 11.312 1.00 95.62 75 LEU A C 1
ATOM 620 O O . LEU A 1 75 ? -9.493 3.055 12.493 1.00 95.62 75 LEU A O 1
ATOM 624 N N . SER A 1 76 ? -8.897 2.493 10.405 1.00 95.38 76 SER A N 1
ATOM 625 C CA . SER A 1 76 ? -8.653 1.080 10.716 1.00 95.38 76 SER A CA 1
ATOM 626 C C . SER A 1 76 ? -7.436 0.513 9.992 1.00 95.38 76 SER A C 1
ATOM 628 O O . SER A 1 76 ? -7.089 0.947 8.889 1.00 95.38 76 SER A O 1
ATOM 630 N N . ASP A 1 77 ? -6.874 -0.542 10.572 1.00 97.44 77 ASP A N 1
ATOM 631 C CA . ASP A 1 77 ? -5.843 -1.366 9.947 1.00 97.44 77 ASP A CA 1
ATOM 632 C C . ASP A 1 77 ? -6.410 -2.151 8.750 1.00 97.44 77 ASP A C 1
ATOM 634 O O . ASP A 1 77 ? -7.632 -2.327 8.588 1.00 97.44 77 ASP A O 1
ATOM 638 N N . ALA A 1 78 ? -5.514 -2.620 7.881 1.00 97.31 78 ALA A N 1
ATOM 639 C CA . ALA A 1 78 ? -5.842 -3.569 6.825 1.00 97.31 78 ALA A CA 1
ATOM 640 C C . ALA A 1 78 ? -4.616 -4.371 6.371 1.00 97.31 78 ALA A C 1
ATOM 642 O O . ALA A 1 78 ? -3.480 -4.091 6.758 1.00 97.31 78 ALA A O 1
ATOM 643 N N . VAL A 1 79 ? -4.871 -5.339 5.493 1.00 98.00 79 VAL A N 1
ATOM 644 C CA . VAL A 1 79 ? -3.845 -6.064 4.744 1.00 98.00 79 VAL A CA 1
ATOM 645 C C . VAL A 1 79 ? -3.964 -5.683 3.273 1.00 98.00 79 VAL A C 1
ATOM 647 O O . VAL A 1 79 ? -5.037 -5.823 2.683 1.00 98.00 79 VAL A O 1
ATOM 650 N N . LEU A 1 80 ? -2.872 -5.177 2.704 1.00 97.38 80 LEU A N 1
ATOM 651 C CA . LEU A 1 80 ? -2.723 -4.926 1.273 1.00 97.38 80 LEU A CA 1
ATOM 652 C C . LEU A 1 80 ? -1.949 -6.099 0.667 1.00 97.38 80 LEU A C 1
ATOM 654 O O . LEU A 1 80 ? -0.777 -6.287 0.981 1.00 97.38 80 LEU A O 1
ATOM 658 N N . ARG A 1 81 ? -2.595 -6.880 -0.191 1.00 97.81 81 ARG A N 1
ATOM 659 C CA . ARG A 1 81 ? -2.002 -8.032 -0.868 1.00 97.81 81 ARG A CA 1
ATOM 660 C C . ARG A 1 81 ? -1.574 -7.659 -2.274 1.00 97.81 81 ARG A C 1
ATOM 662 O O . ARG A 1 81 ? -2.361 -7.086 -3.022 1.00 97.81 81 ARG A O 1
ATOM 669 N N . LEU A 1 82 ? -0.351 -8.029 -2.636 1.00 97.00 82 LEU A N 1
ATOM 670 C CA . LEU A 1 82 ? 0.171 -7.955 -3.994 1.00 97.00 82 LEU A CA 1
ATOM 671 C C . LEU A 1 82 ? 0.347 -9.373 -4.547 1.00 97.00 82 LEU A C 1
ATOM 673 O O . LEU A 1 82 ? 0.919 -10.239 -3.883 1.00 97.00 82 LEU A O 1
ATOM 677 N N . ARG A 1 83 ? -0.114 -9.599 -5.779 1.00 97.56 83 ARG A N 1
ATOM 678 C CA . ARG A 1 83 ? 0.031 -10.870 -6.512 1.00 97.56 83 ARG A CA 1
ATOM 679 C C . ARG A 1 83 ? 0.734 -10.626 -7.835 1.00 97.56 83 ARG A C 1
ATOM 681 O O . ARG A 1 83 ? 0.325 -9.732 -8.570 1.00 97.56 83 ARG A O 1
ATOM 688 N N . HIS A 1 84 ? 1.765 -11.409 -8.142 1.00 96.81 84 HIS A N 1
ATOM 689 C CA . HIS A 1 84 ? 2.493 -11.260 -9.403 1.00 96.81 84 HIS A CA 1
ATOM 690 C C . HIS A 1 84 ? 1.566 -11.523 -10.594 1.00 96.81 84 HIS A C 1
ATOM 692 O O . HIS A 1 84 ? 0.851 -12.526 -10.598 1.00 96.81 84 HIS A O 1
ATOM 698 N N . LYS A 1 85 ? 1.613 -10.680 -11.629 1.00 95.50 85 LYS A N 1
ATOM 699 C CA . LYS A 1 85 ? 0.685 -10.751 -12.772 1.00 95.50 85 LYS A CA 1
ATOM 700 C C . LYS A 1 85 ? 0.699 -12.114 -13.487 1.00 95.50 85 LYS A C 1
ATOM 702 O O . LYS A 1 85 ? -0.359 -12.652 -13.795 1.00 95.50 85 LYS A O 1
ATOM 707 N N . ASP A 1 86 ? 1.884 -12.713 -13.648 1.00 95.69 86 ASP A N 1
ATOM 708 C CA . ASP A 1 86 ? 2.058 -13.993 -14.360 1.00 95.69 86 ASP A CA 1
ATOM 709 C C . ASP A 1 86 ? 2.102 -15.226 -13.435 1.00 95.69 86 ASP A C 1
ATOM 711 O O . ASP A 1 86 ? 1.966 -16.355 -13.893 1.00 95.69 86 ASP A O 1
ATOM 715 N N . ARG A 1 87 ? 2.313 -15.033 -12.124 1.00 95.81 87 ARG A N 1
ATOM 716 C CA . ARG A 1 87 ? 2.528 -16.108 -11.125 1.00 95.81 87 ARG A CA 1
ATOM 717 C C . ARG A 1 87 ? 1.668 -15.867 -9.881 1.00 95.81 87 ARG A C 1
ATOM 719 O O . ARG A 1 87 ? 2.135 -15.966 -8.749 1.00 95.81 87 ARG A O 1
ATOM 726 N N . LYS A 1 88 ? 0.409 -15.493 -10.111 1.00 92.81 88 LYS A N 1
ATOM 727 C CA . LYS A 1 88 ? -0.526 -14.918 -9.123 1.00 92.81 88 LYS A CA 1
ATOM 728 C C . LYS A 1 88 ? -0.829 -15.788 -7.897 1.00 92.81 88 LYS A C 1
ATOM 730 O O . LYS A 1 88 ? -1.168 -15.251 -6.841 1.00 92.81 88 LYS A O 1
ATOM 735 N N . ASP A 1 89 ? -0.715 -17.106 -8.049 1.00 93.94 89 ASP A N 1
ATOM 736 C CA . ASP A 1 89 ? -1.003 -18.096 -7.002 1.00 93.94 89 ASP A CA 1
ATOM 737 C C . ASP A 1 89 ? 0.269 -18.559 -6.272 1.00 93.94 89 ASP A C 1
ATOM 739 O O . ASP A 1 89 ? 0.201 -19.224 -5.243 1.00 93.94 89 ASP A O 1
ATOM 743 N N . GLU A 1 90 ? 1.440 -18.175 -6.783 1.00 95.50 90 GLU A N 1
ATOM 744 C CA . GLU A 1 90 ? 2.744 -18.572 -6.257 1.00 95.50 90 GLU A CA 1
ATOM 745 C C . GLU A 1 90 ? 3.433 -17.397 -5.555 1.00 95.50 90 GLU A C 1
ATOM 747 O O . GLU A 1 90 ? 3.877 -17.506 -4.414 1.00 95.50 90 GLU A O 1
ATOM 752 N N . LEU A 1 91 ? 3.506 -16.250 -6.230 1.00 97.44 91 LEU A N 1
ATOM 753 C CA . LEU A 1 91 ? 4.229 -15.074 -5.763 1.00 97.44 91 LEU A CA 1
ATOM 754 C C . LEU A 1 91 ? 3.246 -14.056 -5.181 1.00 97.44 91 LEU A C 1
ATOM 756 O O . LEU A 1 91 ? 2.725 -13.186 -5.886 1.00 97.44 91 LEU A O 1
ATOM 760 N N . ILE A 1 92 ? 3.003 -14.194 -3.876 1.00 97.69 92 ILE A N 1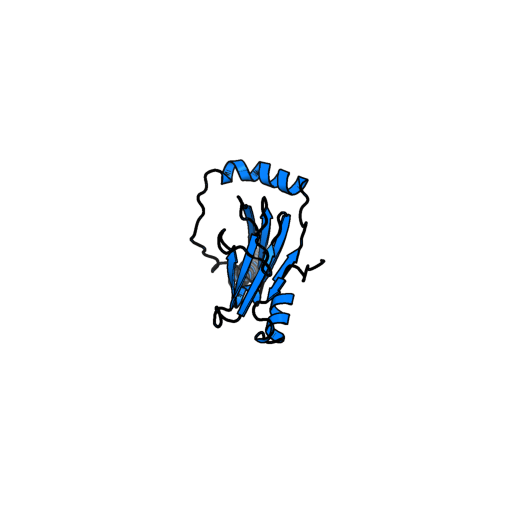
ATOM 761 C CA . ILE A 1 92 ? 2.099 -13.348 -3.091 1.00 97.69 92 ILE A CA 1
ATOM 762 C C . ILE A 1 92 ? 2.874 -12.684 -1.952 1.00 97.69 92 ILE A C 1
ATOM 764 O O . ILE A 1 92 ? 3.582 -13.354 -1.196 1.00 97.69 92 ILE A O 1
ATOM 768 N N . VAL A 1 93 ? 2.742 -11.368 -1.820 1.00 97.56 93 VAL A N 1
ATOM 769 C CA . VAL A 1 93 ? 3.320 -10.603 -0.711 1.00 97.56 93 VAL A CA 1
ATOM 770 C C . VAL A 1 93 ? 2.238 -9.742 -0.075 1.00 97.56 93 VAL A C 1
ATOM 772 O O . VAL A 1 93 ? 1.514 -9.025 -0.762 1.00 97.56 93 VAL A O 1
ATOM 775 N N . ASP A 1 94 ? 2.125 -9.829 1.244 1.00 98.12 94 ASP A N 1
ATOM 776 C CA . ASP A 1 94 ? 1.195 -9.032 2.031 1.00 98.12 94 ASP A CA 1
ATOM 777 C C . ASP A 1 94 ? 1.937 -7.902 2.734 1.00 98.12 94 ASP A C 1
ATOM 779 O O . ASP A 1 94 ? 3.026 -8.085 3.278 1.00 98.12 94 ASP A O 1
ATOM 783 N N . PHE A 1 95 ? 1.305 -6.738 2.766 1.00 97.88 95 PHE A N 1
ATOM 784 C CA . PHE A 1 95 ? 1.725 -5.586 3.541 1.00 97.88 95 PHE A CA 1
ATOM 785 C C . PHE A 1 95 ? 0.699 -5.340 4.642 1.00 97.88 95 PHE A C 1
ATOM 787 O O . PHE A 1 95 ? -0.488 -5.138 4.364 1.00 97.88 95 PHE A O 1
ATOM 794 N N . PHE A 1 96 ? 1.149 -5.315 5.894 1.00 98.06 96 PHE A N 1
ATOM 795 C CA . PHE A 1 96 ? 0.339 -4.778 6.977 1.00 98.06 96 PHE A CA 1
ATOM 796 C C . PHE A 1 96 ? 0.329 -3.258 6.861 1.00 98.06 96 PHE A C 1
ATOM 798 O O . PHE A 1 96 ? 1.375 -2.611 6.910 1.00 98.06 96 PHE A O 1
ATOM 805 N N . VAL A 1 97 ? -0.858 -2.685 6.685 1.00 97.31 97 VAL A N 1
ATOM 806 C CA . VAL A 1 97 ? -1.042 -1.242 6.521 1.00 97.31 97 VAL A CA 1
ATOM 807 C C . VAL A 1 97 ? -1.829 -0.699 7.717 1.00 97.31 97 VAL A C 1
ATOM 809 O O . VAL A 1 97 ? -3.062 -0.618 7.656 1.00 97.31 97 VAL A O 1
ATOM 812 N N . PRO A 1 98 ? -1.143 -0.370 8.832 1.00 97.25 98 PRO A N 1
ATOM 813 C CA . PRO A 1 98 ? -1.817 0.085 10.037 1.00 97.25 98 PRO A CA 1
ATOM 814 C C . PRO A 1 98 ? -2.515 1.428 9.824 1.00 97.25 98 PRO A C 1
ATOM 816 O O . PRO A 1 98 ? -2.153 2.231 8.957 1.00 97.25 98 PRO A O 1
ATOM 819 N N . ARG A 1 99 ? -3.514 1.708 10.657 1.00 97.81 99 ARG A N 1
ATOM 820 C CA . ARG A 1 99 ? -4.116 3.032 10.786 1.00 97.81 99 ARG A CA 1
ATOM 821 C C . ARG A 1 99 ? -3.005 4.072 10.972 1.00 97.81 99 ARG A C 1
ATOM 823 O O . ARG A 1 99 ? -2.063 3.857 11.728 1.00 97.81 99 ARG A O 1
ATOM 830 N N . ARG A 1 100 ? -3.141 5.205 10.282 1.00 97.62 100 ARG A N 1
ATOM 831 C CA . ARG A 1 100 ? -2.184 6.321 10.214 1.00 97.62 100 ARG A CA 1
ATOM 832 C C . ARG A 1 100 ? -0.871 6.026 9.486 1.00 97.62 100 ARG A C 1
ATOM 834 O O . ARG A 1 100 ? 0.027 6.865 9.510 1.00 97.62 100 ARG A O 1
ATOM 841 N N . CYS A 1 101 ? -0.734 4.883 8.813 1.00 97.62 101 CYS A N 1
ATOM 842 C CA . CYS A 1 101 ? 0.440 4.625 7.983 1.00 97.62 101 CYS A CA 1
ATOM 843 C C . CYS A 1 101 ? 0.365 5.342 6.629 1.00 97.62 101 CYS A C 1
ATOM 845 O O . CYS A 1 101 ? -0.726 5.609 6.113 1.00 97.62 101 CYS A O 1
ATOM 847 N N . LEU A 1 102 ? 1.529 5.532 6.008 1.00 97.38 102 LEU A N 1
ATOM 848 C CA . LEU A 1 102 ? 1.661 5.775 4.574 1.00 97.38 102 LEU A CA 1
ATOM 849 C C . LEU A 1 102 ? 2.286 4.541 3.923 1.00 97.38 102 LEU A C 1
ATOM 851 O O . LEU A 1 102 ? 3.413 4.172 4.258 1.00 97.38 102 LEU A O 1
ATOM 855 N N . TYR A 1 103 ? 1.581 3.916 2.982 1.00 96.50 103 TYR A N 1
ATOM 856 C CA . TYR A 1 103 ? 2.178 2.909 2.110 1.00 96.50 103 TYR A CA 1
ATOM 857 C C . TYR A 1 103 ? 2.541 3.523 0.760 1.00 96.50 103 TYR A C 1
ATOM 859 O O . TYR A 1 103 ? 1.845 4.403 0.253 1.00 96.50 103 TYR A O 1
ATOM 867 N N . ARG A 1 104 ? 3.627 3.031 0.168 1.00 95.56 104 ARG A N 1
ATOM 868 C CA . ARG A 1 104 ? 4.073 3.343 -1.190 1.00 95.56 104 ARG A CA 1
ATOM 869 C C . ARG A 1 104 ? 4.144 2.049 -1.986 1.00 95.56 104 ARG A C 1
ATOM 871 O O . ARG A 1 104 ? 4.717 1.069 -1.512 1.00 95.56 104 ARG A O 1
ATOM 878 N N . MET A 1 105 ? 3.631 2.088 -3.206 1.00 94.62 105 MET A N 1
ATOM 879 C CA . MET A 1 105 ? 3.810 1.069 -4.229 1.00 94.62 105 MET A CA 1
ATOM 880 C C . MET A 1 105 ? 4.303 1.761 -5.490 1.00 94.62 105 MET A C 1
ATOM 882 O O . MET A 1 105 ? 3.588 2.575 -6.071 1.00 94.62 105 MET A O 1
ATOM 886 N N . GLY A 1 106 ? 5.543 1.482 -5.872 1.00 93.75 106 GLY A N 1
ATOM 887 C CA . GLY A 1 106 ? 6.148 2.073 -7.053 1.00 93.75 106 GLY A CA 1
ATOM 888 C C . GLY A 1 106 ? 6.746 1.041 -7.993 1.00 93.75 106 GLY A C 1
ATOM 889 O O . GLY A 1 106 ? 6.888 -0.131 -7.635 1.00 93.75 106 GLY A O 1
ATOM 890 N N . GLU A 1 107 ? 7.092 1.507 -9.191 1.00 93.81 107 GLU A N 1
ATOM 891 C CA . GLU A 1 107 ? 7.938 0.829 -10.173 1.00 93.81 107 GLU A CA 1
ATOM 892 C C . GLU A 1 107 ? 7.601 -0.668 -10.310 1.00 93.81 107 GLU A C 1
ATOM 894 O O . GLU A 1 107 ? 6.477 -1.021 -10.658 1.00 93.81 107 GLU A O 1
ATOM 899 N N . TYR A 1 108 ? 8.551 -1.558 -10.010 1.00 95.12 108 TYR A N 1
ATOM 900 C CA . TYR A 1 108 ? 8.386 -3.006 -10.123 1.00 95.12 108 TYR A CA 1
ATOM 901 C C . TYR A 1 108 ? 7.143 -3.521 -9.383 1.00 95.12 108 TYR A C 1
ATOM 903 O O . TYR A 1 108 ? 6.348 -4.264 -9.950 1.00 95.12 108 TYR A O 1
ATOM 911 N N . GLY A 1 109 ? 6.923 -3.072 -8.145 1.00 93.88 109 GLY A N 1
ATOM 912 C CA . GLY A 1 109 ? 5.747 -3.451 -7.364 1.00 93.88 109 GLY A CA 1
ATOM 913 C C . GLY A 1 109 ? 4.426 -2.924 -7.928 1.00 93.88 109 GLY A C 1
ATOM 914 O O . GLY A 1 109 ? 3.398 -3.543 -7.695 1.00 93.88 109 GLY A O 1
ATOM 915 N N . ARG A 1 110 ? 4.438 -1.817 -8.682 1.00 92.62 110 ARG A N 1
ATOM 916 C CA . ARG A 1 110 ? 3.239 -1.284 -9.349 1.00 92.62 110 ARG A CA 1
ATOM 917 C C . ARG A 1 110 ? 2.936 -2.015 -10.660 1.00 92.62 110 ARG A C 1
ATOM 919 O O . ARG A 1 110 ? 1.777 -2.282 -10.949 1.00 92.62 110 ARG A O 1
ATOM 926 N N . TYR A 1 111 ? 3.960 -2.294 -11.464 1.00 93.00 111 TYR A N 1
ATOM 927 C CA . TYR A 1 111 ? 3.783 -2.803 -12.830 1.00 93.00 111 TYR A CA 1
ATOM 928 C C . TYR A 1 111 ? 3.718 -4.331 -12.922 1.00 93.00 111 TYR A C 1
ATOM 930 O O . TYR A 1 111 ? 3.077 -4.866 -13.826 1.00 93.00 111 TYR A O 1
ATOM 938 N N . GLU A 1 112 ? 4.363 -5.045 -11.997 1.00 95.88 112 GLU A N 1
ATOM 939 C CA . GLU A 1 112 ? 4.457 -6.509 -12.045 1.00 95.88 112 GLU A CA 1
ATOM 940 C C . GLU A 1 112 ? 3.468 -7.211 -11.106 1.00 95.88 112 GLU A C 1
ATOM 942 O O . GLU A 1 112 ? 3.352 -8.438 -11.138 1.00 95.88 112 GLU A O 1
ATOM 947 N N . PHE A 1 113 ? 2.732 -6.452 -10.287 1.00 95.69 113 PHE A N 1
ATOM 948 C CA . PHE A 1 113 ? 1.806 -6.994 -9.297 1.00 95.69 113 PHE A CA 1
ATOM 949 C C . PHE A 1 113 ? 0.430 -6.333 -9.370 1.00 95.69 113 PHE A C 1
ATOM 951 O O . PHE A 1 113 ? 0.295 -5.113 -9.389 1.00 95.69 113 PHE A O 1
ATOM 958 N N . THR A 1 114 ? -0.614 -7.157 -9.329 1.00 95.00 114 THR A N 1
ATOM 959 C CA . THR A 1 114 ? -1.967 -6.702 -8.992 1.00 95.00 114 THR A CA 1
ATOM 960 C C . THR A 1 114 ? -2.058 -6.473 -7.491 1.00 95.00 114 THR A C 1
ATOM 962 O O . THR A 1 114 ? -1.395 -7.190 -6.739 1.00 95.00 114 THR A O 1
ATOM 965 N N . HIS A 1 115 ? -2.910 -5.553 -7.043 1.00 94.19 115 HIS A N 1
ATOM 966 C CA . HIS A 1 115 ? -3.068 -5.244 -5.626 1.00 94.19 115 HIS A CA 1
ATOM 967 C C . HIS A 1 115 ? -4.529 -5.305 -5.171 1.00 94.19 115 HIS A C 1
ATOM 969 O O . HIS A 1 115 ? -5.438 -4.943 -5.914 1.00 94.19 115 HIS A O 1
ATOM 975 N N . GLU A 1 116 ? -4.754 -5.735 -3.932 1.00 94.25 116 GLU A N 1
ATOM 976 C CA . GLU A 1 116 ? -6.076 -5.786 -3.308 1.00 94.25 116 GLU A CA 1
ATOM 977 C C . GLU A 1 116 ? -5.989 -5.503 -1.802 1.00 94.25 116 GLU A C 1
ATOM 979 O O . GLU A 1 116 ? -5.033 -5.894 -1.134 1.00 94.25 116 GLU A O 1
ATOM 984 N N . VAL A 1 117 ? -6.991 -4.821 -1.242 1.00 95.31 117 VAL A N 1
ATOM 985 C CA . VAL A 1 117 ? -7.155 -4.735 0.217 1.00 95.31 117 VAL A CA 1
ATOM 986 C C . VAL A 1 117 ? -8.078 -5.865 0.647 1.00 95.31 117 VAL A C 1
ATOM 988 O O . VAL A 1 117 ? -9.233 -5.897 0.223 1.00 95.31 117 VAL A O 1
ATOM 991 N N . LEU A 1 118 ? -7.588 -6.766 1.500 1.00 95.50 118 LEU A N 1
ATOM 992 C CA . LEU A 1 118 ? -8.313 -7.989 1.844 1.00 95.50 118 LEU A CA 1
ATOM 993 C C . LEU A 1 118 ? -9.637 -7.707 2.576 1.00 95.50 118 LEU A C 1
ATOM 995 O O . LEU A 1 118 ? -9.756 -6.805 3.421 1.00 95.50 118 LEU A O 1
ATOM 999 N N . GLY A 1 119 ? -10.648 -8.505 2.222 1.00 93.00 119 GLY A N 1
ATOM 1000 C CA . GLY A 1 119 ? -11.969 -8.498 2.842 1.00 93.00 119 GLY A CA 1
ATOM 1001 C C . GLY A 1 119 ? -11.964 -9.111 4.243 1.00 93.00 119 GLY A C 1
ATOM 1002 O O . GLY A 1 119 ? -10.982 -9.707 4.675 1.00 93.00 119 GLY A O 1
ATOM 1003 N N . LYS A 1 120 ? -13.080 -8.972 4.969 1.00 90.81 120 LYS A N 1
ATOM 1004 C CA . LYS A 1 120 ? -13.209 -9.416 6.370 1.00 90.81 120 LYS A CA 1
ATOM 1005 C C . LYS A 1 120 ? -12.817 -10.884 6.581 1.00 90.81 120 LYS A C 1
ATOM 1007 O O . LYS A 1 120 ? -12.170 -11.182 7.578 1.00 90.81 120 LYS A O 1
ATOM 1012 N N . ASP A 1 121 ? -13.174 -11.754 5.642 1.00 92.75 121 ASP A N 1
ATOM 1013 C CA . ASP A 1 121 ? -12.991 -13.204 5.771 1.00 92.75 121 ASP A CA 1
ATOM 1014 C C . ASP A 1 121 ? -11.568 -13.669 5.415 1.00 92.75 121 ASP A C 1
ATOM 1016 O O . ASP A 1 121 ? -11.170 -14.773 5.773 1.00 92.75 121 ASP A O 1
ATOM 1020 N N . GLU A 1 122 ? -10.778 -12.819 4.753 1.00 94.44 122 GLU A N 1
ATOM 1021 C CA . GLU A 1 122 ? -9.432 -13.146 4.256 1.00 94.44 122 GLU A CA 1
ATOM 1022 C C . GLU A 1 122 ? -8.333 -12.272 4.878 1.00 94.44 122 GLU A C 1
ATOM 1024 O O . GLU A 1 122 ? -7.148 -12.474 4.614 1.00 94.44 122 GLU A O 1
ATOM 1029 N N . SER A 1 123 ? -8.707 -11.294 5.707 1.00 96.06 123 SER A N 1
ATOM 1030 C CA . SER A 1 123 ? -7.802 -10.305 6.295 1.00 96.06 123 SER A CA 1
ATOM 1031 C C . SER A 1 123 ? -6.949 -10.915 7.411 1.00 96.06 123 SER A C 1
ATOM 1033 O O . SER A 1 123 ? -7.228 -10.757 8.601 1.00 96.06 123 SER A O 1
ATOM 1035 N N . PHE A 1 124 ? -5.884 -11.606 7.009 1.00 97.50 124 PHE A N 1
ATOM 1036 C CA . PHE A 1 124 ? -4.858 -12.172 7.879 1.00 97.50 124 PHE A CA 1
ATOM 1037 C C . PHE A 1 124 ? -3.478 -11.674 7.455 1.00 97.50 124 PHE A C 1
ATOM 1039 O O . PHE A 1 124 ? -3.148 -11.682 6.273 1.00 97.50 124 PHE A O 1
ATOM 1046 N N . PHE A 1 125 ? -2.650 -11.293 8.424 1.00 97.69 125 PHE A N 1
ATOM 1047 C CA . PHE A 1 125 ? -1.250 -10.946 8.209 1.00 97.69 125 PHE A CA 1
ATOM 1048 C C . PHE A 1 125 ? -0.358 -11.895 9.007 1.00 97.69 125 PHE A C 1
ATOM 1050 O O . PHE A 1 125 ? -0.478 -11.975 10.231 1.00 97.69 125 PHE A O 1
ATOM 1057 N N . ASN A 1 126 ? 0.514 -12.641 8.318 1.00 95.44 126 ASN A N 1
ATOM 1058 C CA . ASN A 1 126 ? 1.385 -13.659 8.922 1.00 95.44 126 ASN A CA 1
ATOM 1059 C C . ASN A 1 126 ? 0.619 -14.607 9.880 1.00 95.44 126 ASN A C 1
ATOM 1061 O O . ASN A 1 126 ? 0.976 -14.794 11.044 1.00 95.44 126 ASN A O 1
ATOM 1065 N N . GLY A 1 127 ? -0.528 -15.116 9.411 1.00 94.81 127 GLY A N 1
ATOM 1066 C CA . GLY A 1 127 ? -1.416 -16.006 10.168 1.00 94.81 127 GLY A CA 1
ATOM 1067 C C . GLY A 1 127 ? -2.246 -15.341 11.274 1.00 94.81 127 GLY A C 1
ATOM 1068 O O . GLY A 1 127 ? -3.075 -16.009 11.889 1.00 94.81 127 GLY A O 1
ATOM 1069 N N . ARG A 1 128 ? -2.073 -14.039 11.535 1.00 96.06 128 ARG A N 1
ATOM 1070 C CA . ARG A 1 128 ? -2.830 -13.309 12.561 1.00 96.06 128 ARG A CA 1
ATOM 1071 C C . ARG A 1 128 ? -4.009 -12.564 11.935 1.00 96.06 128 ARG A C 1
ATOM 1073 O O . ARG A 1 128 ? -3.802 -11.868 10.942 1.00 96.06 128 ARG A O 1
ATOM 1080 N N . PRO A 1 129 ? -5.228 -12.670 12.491 1.00 96.94 129 PRO A N 1
ATOM 1081 C CA . PRO A 1 129 ? -6.372 -11.935 11.969 1.00 96.94 129 PRO A CA 1
ATOM 1082 C C . PRO A 1 129 ? -6.165 -10.427 12.138 1.00 96.94 129 PRO A C 1
ATOM 1084 O O . PRO A 1 129 ? -5.760 -9.963 13.204 1.00 96.94 129 PRO A O 1
ATOM 1087 N N . VAL A 1 130 ? -6.483 -9.668 11.091 1.00 97.44 130 VAL A N 1
ATOM 1088 C CA . VAL A 1 130 ? -6.521 -8.203 11.089 1.00 97.44 130 VAL A CA 1
ATOM 1089 C C . VAL A 1 130 ? -7.986 -7.787 10.936 1.00 97.44 130 VAL A C 1
ATOM 1091 O O . VAL A 1 130 ? -8.520 -7.850 9.823 1.00 97.44 130 VAL A O 1
ATOM 1094 N N . PRO A 1 131 ? -8.671 -7.403 12.030 1.00 94.56 131 PRO A N 1
ATOM 1095 C CA . PRO A 1 131 ? -10.081 -7.035 11.986 1.00 94.56 131 PRO A CA 1
ATOM 1096 C C . PRO A 1 131 ? -10.348 -5.898 10.996 1.00 94.56 131 PRO A C 1
ATOM 1098 O O . PRO A 1 131 ? -9.663 -4.876 10.999 1.00 94.56 131 PRO A O 1
ATOM 1101 N N . ARG A 1 132 ? -11.367 -6.067 10.149 1.00 91.56 132 ARG A N 1
ATOM 1102 C CA . ARG A 1 132 ? -11.802 -5.032 9.204 1.00 91.56 132 ARG A CA 1
ATOM 1103 C C . ARG A 1 132 ? -12.951 -4.232 9.803 1.00 91.56 132 ARG A C 1
ATOM 1105 O O . ARG A 1 132 ? -13.964 -4.799 10.205 1.00 91.56 132 ARG A O 1
ATOM 1112 N N . ASP A 1 133 ? -12.785 -2.918 9.789 1.00 89.44 133 ASP A N 1
ATOM 1113 C CA . ASP A 1 133 ? -13.810 -1.932 10.115 1.00 89.44 133 ASP A CA 1
ATOM 1114 C C . ASP A 1 133 ? -13.857 -0.874 8.995 1.00 89.44 133 ASP A C 1
ATOM 1116 O O . ASP A 1 133 ? -13.167 -0.990 7.969 1.00 89.44 133 ASP A O 1
ATOM 1120 N N . ARG A 1 134 ? -14.686 0.158 9.159 1.00 90.44 134 ARG A N 1
ATOM 1121 C CA . ARG A 1 134 ? -14.738 1.323 8.282 1.00 90.44 134 ARG A CA 1
ATOM 1122 C C . ARG A 1 134 ? -13.334 1.904 8.128 1.00 90.44 134 ARG A C 1
ATOM 1124 O O . ARG A 1 134 ? -12.757 2.436 9.070 1.00 90.44 134 ARG A O 1
ATOM 1131 N N . ARG A 1 135 ? -12.827 1.854 6.898 1.00 91.81 135 ARG A N 1
ATOM 1132 C CA . ARG A 1 135 ? -11.516 2.371 6.507 1.00 91.81 135 ARG A CA 1
ATOM 1133 C C . ARG A 1 135 ? -11.686 3.486 5.494 1.00 91.81 135 ARG A C 1
ATOM 1135 O O . ARG A 1 135 ? -12.466 3.350 4.554 1.00 91.81 135 ARG A O 1
ATOM 1142 N N . ILE A 1 136 ? -10.897 4.541 5.643 1.00 92.44 136 ILE A N 1
ATOM 1143 C CA . ILE A 1 136 ? -10.711 5.547 4.597 1.00 92.44 136 ILE A CA 1
ATOM 1144 C C . ILE A 1 136 ? -9.246 5.498 4.175 1.00 92.44 136 ILE A C 1
ATOM 1146 O O . ILE A 1 136 ? -8.361 5.353 5.014 1.00 92.44 136 ILE A O 1
ATOM 1150 N N . SER A 1 137 ? -8.982 5.603 2.876 1.00 92.31 137 SER A N 1
ATOM 1151 C CA . SER A 1 137 ? -7.631 5.854 2.382 1.00 92.31 137 SER A CA 1
ATOM 1152 C C . SER A 1 137 ? -7.601 7.049 1.456 1.00 92.31 137 SER A C 1
ATOM 1154 O O . SER A 1 137 ? -8.441 7.155 0.566 1.00 92.31 137 SER A O 1
ATOM 1156 N N . VAL A 1 138 ? -6.606 7.907 1.653 1.00 93.44 138 VAL A N 1
ATOM 1157 C CA . VAL A 1 138 ? -6.294 9.014 0.747 1.00 93.44 138 VAL A CA 1
ATOM 1158 C C . VAL A 1 138 ? -5.175 8.538 -0.166 1.00 93.44 138 VAL A C 1
ATOM 1160 O O . VAL A 1 138 ? -4.104 8.180 0.321 1.00 93.44 138 VAL A O 1
ATOM 1163 N N . ILE A 1 139 ? -5.445 8.470 -1.469 1.00 93.44 139 ILE A N 1
ATOM 1164 C CA . ILE A 1 139 ? -4.516 7.920 -2.458 1.00 93.44 139 ILE A CA 1
ATOM 1165 C C . ILE A 1 139 ? -3.998 9.055 -3.335 1.00 93.44 139 ILE A C 1
ATOM 1167 O O . ILE A 1 139 ? -4.772 9.723 -4.019 1.00 93.44 139 ILE A O 1
ATOM 1171 N N . CYS A 1 140 ? -2.682 9.232 -3.333 1.00 92.62 140 CYS A N 1
ATOM 1172 C CA . CYS A 1 140 ? -1.965 10.105 -4.247 1.00 92.62 140 CYS A CA 1
ATOM 1173 C C . CYS A 1 140 ? -1.329 9.257 -5.349 1.00 92.62 140 CYS A C 1
ATOM 1175 O O . CYS A 1 140 ? -0.732 8.212 -5.078 1.00 92.62 140 CYS A O 1
ATOM 1177 N N . ARG A 1 141 ? -1.450 9.726 -6.588 1.00 91.81 141 ARG A N 1
ATOM 1178 C CA . ARG A 1 141 ? -0.892 9.089 -7.781 1.00 91.81 141 ARG A CA 1
ATOM 1179 C C . ARG A 1 141 ? -0.085 10.123 -8.552 1.00 91.81 141 ARG A C 1
ATOM 1181 O O . ARG A 1 141 ? -0.497 11.282 -8.621 1.00 91.81 141 ARG A O 1
ATOM 1188 N N . ASP A 1 142 ? 1.048 9.721 -9.105 1.00 90.00 142 ASP A N 1
ATOM 1189 C CA . ASP A 1 142 ? 1.809 10.561 -10.022 1.00 90.00 142 ASP A CA 1
ATOM 1190 C C . ASP A 1 142 ? 1.213 10.544 -11.439 1.00 90.00 142 ASP A C 1
ATOM 1192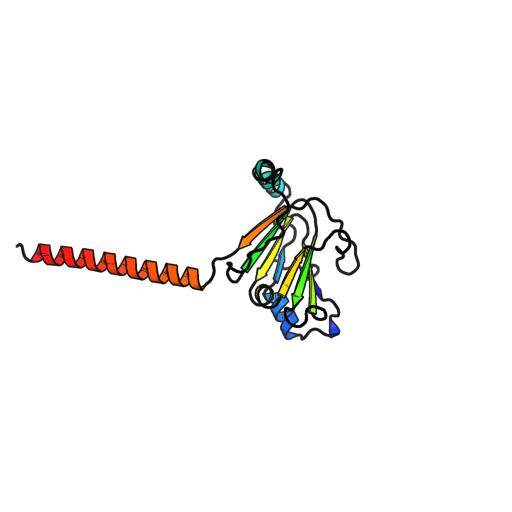 O O . ASP A 1 142 ? 0.391 9.697 -11.808 1.00 90.00 142 ASP A O 1
ATOM 1196 N N . LEU A 1 143 ? 1.609 11.541 -12.232 1.00 86.19 143 LEU A N 1
ATOM 1197 C CA . LEU A 1 143 ? 1.179 11.674 -13.618 1.00 86.19 143 LEU A CA 1
ATOM 1198 C C . LEU A 1 143 ? 1.929 10.673 -14.512 1.00 86.19 143 LEU A C 1
ATOM 1200 O O . LEU A 1 143 ? 3.124 10.452 -14.305 1.00 86.19 143 LEU A O 1
ATOM 1204 N N . PRO A 1 144 ? 1.280 10.113 -15.549 1.00 86.31 144 PRO A N 1
ATOM 1205 C CA . PRO A 1 144 ? 1.964 9.273 -16.528 1.00 86.31 144 PRO A CA 1
ATOM 1206 C C . PRO A 1 144 ? 3.148 9.999 -17.184 1.00 86.31 144 PRO A C 1
ATOM 1208 O O . PRO A 1 144 ? 3.016 11.157 -17.583 1.00 86.31 144 PRO A O 1
ATOM 1211 N N . LYS A 1 145 ? 4.280 9.308 -17.384 1.00 83.00 145 LYS A N 1
ATOM 1212 C CA . LYS A 1 145 ? 5.489 9.885 -18.015 1.00 83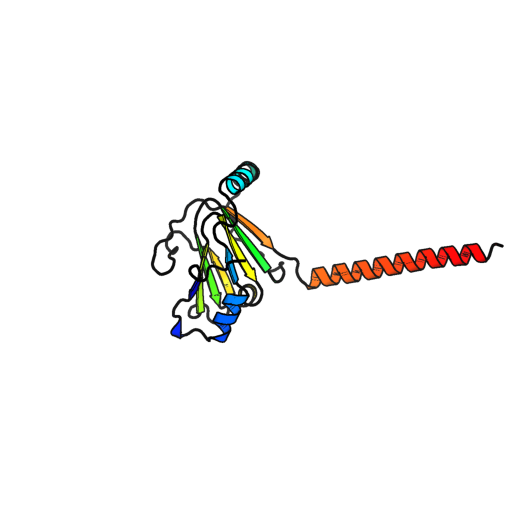.00 145 LYS A CA 1
ATOM 1213 C C . LYS A 1 145 ? 5.200 10.550 -19.355 1.00 83.00 145 LYS A C 1
ATOM 1215 O O . LYS A 1 145 ? 5.591 11.690 -19.568 1.00 83.00 145 LYS A O 1
ATOM 1220 N N . ALA A 1 146 ? 4.427 9.881 -20.210 1.00 84.12 146 ALA A N 1
ATOM 1221 C CA . ALA A 1 146 ? 4.036 10.419 -21.511 1.00 84.12 146 ALA A CA 1
ATOM 1222 C C . ALA A 1 146 ? 3.314 11.774 -21.397 1.00 84.12 146 ALA A C 1
ATOM 1224 O O . ALA A 1 146 ? 3.491 12.646 -22.246 1.00 84.12 146 ALA A O 1
ATOM 1225 N N . PHE A 1 147 ? 2.523 11.966 -20.335 1.00 86.38 147 PHE A N 1
ATOM 1226 C CA . PHE A 1 147 ? 1.840 13.227 -20.073 1.00 86.38 147 PHE A CA 1
ATOM 1227 C C . PHE A 1 147 ? 2.815 14.311 -19.603 1.00 86.38 147 PHE A C 1
ATOM 1229 O O . PHE A 1 147 ? 2.757 15.433 -20.102 1.00 86.38 147 PHE A O 1
ATOM 1236 N N . VAL A 1 148 ? 3.739 13.973 -18.699 1.00 83.94 148 VAL A N 1
ATOM 1237 C CA . VAL A 1 148 ? 4.787 14.897 -18.233 1.00 83.94 148 VAL A CA 1
ATOM 1238 C C . VAL A 1 148 ? 5.658 15.356 -19.404 1.00 83.94 148 VAL A C 1
ATOM 1240 O O . VAL A 1 148 ? 5.793 16.556 -19.632 1.00 83.94 148 VAL A O 1
ATOM 1243 N N . GLU A 1 149 ? 6.145 14.424 -20.224 1.00 87.94 149 GLU A N 1
ATOM 1244 C CA . GLU A 1 149 ? 6.950 14.743 -21.407 1.00 87.94 149 GLU A CA 1
ATOM 1245 C C . GLU A 1 149 ? 6.177 15.592 -22.429 1.00 87.94 149 GLU A C 1
ATOM 1247 O O . GLU A 1 149 ? 6.739 16.468 -23.084 1.00 87.94 149 GLU A O 1
ATOM 1252 N N . ALA A 1 150 ? 4.874 15.341 -22.607 1.00 87.19 150 ALA A N 1
ATOM 1253 C CA . ALA A 1 150 ? 4.039 16.161 -23.481 1.00 87.19 150 ALA A CA 1
ATOM 1254 C C 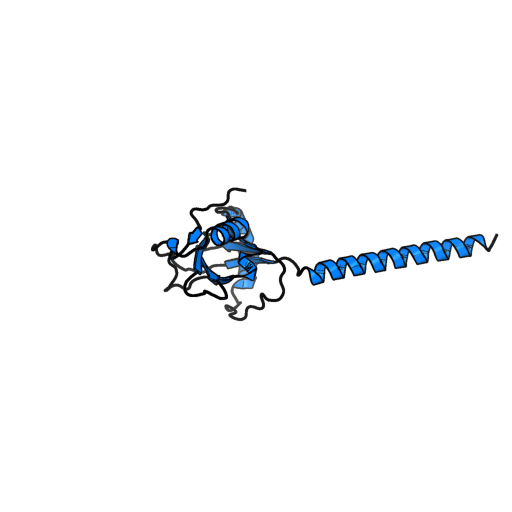. ALA A 1 150 ? 3.891 17.596 -22.948 1.00 87.19 150 ALA A C 1
ATOM 1256 O O . ALA A 1 150 ? 3.953 18.545 -23.731 1.00 87.19 150 ALA A O 1
ATOM 1257 N N . GLN A 1 151 ? 3.740 17.770 -21.631 1.00 86.06 151 GLN A N 1
ATOM 1258 C CA . GLN A 1 151 ? 3.699 19.093 -21.005 1.00 86.06 151 GLN A CA 1
ATOM 1259 C C . GLN A 1 151 ? 5.030 19.838 -21.134 1.00 86.06 151 GLN A C 1
ATOM 1261 O O . GLN A 1 151 ? 5.022 21.043 -21.384 1.00 86.06 151 GLN A O 1
ATOM 1266 N N . GLU A 1 152 ? 6.159 19.149 -20.975 1.00 90.31 152 GLU A N 1
ATOM 1267 C CA . GLU A 1 152 ? 7.492 19.737 -21.149 1.00 90.31 152 GLU A CA 1
ATOM 1268 C C . GLU A 1 152 ? 7.711 20.189 -22.595 1.00 90.31 152 GLU A C 1
ATOM 1270 O O . GLU A 1 152 ? 7.982 21.369 -22.825 1.00 90.31 152 GLU A O 1
ATOM 1275 N N . ARG A 1 153 ? 7.437 19.315 -23.575 1.00 91.75 153 ARG A N 1
ATOM 1276 C CA . ARG A 1 153 ? 7.483 19.664 -25.006 1.00 91.75 153 ARG A CA 1
ATOM 1277 C C . ARG A 1 153 ? 6.590 20.865 -25.341 1.00 91.75 153 ARG A C 1
ATOM 1279 O O . ARG A 1 153 ? 6.999 21.763 -26.073 1.00 91.75 153 ARG A O 1
ATOM 1286 N N . ALA A 1 154 ? 5.376 20.924 -24.789 1.00 89.88 154 ALA A N 1
ATOM 1287 C CA . ALA A 1 154 ? 4.464 22.047 -25.015 1.00 89.88 154 ALA A CA 1
ATOM 1288 C C . ALA A 1 154 ? 4.996 23.370 -24.430 1.00 89.88 154 ALA A C 1
ATOM 1290 O O . ALA A 1 154 ? 4.870 24.419 -25.068 1.00 89.88 154 ALA A O 1
ATOM 1291 N N . LYS A 1 155 ? 5.615 23.332 -23.241 1.00 90.00 155 LYS A N 1
ATOM 1292 C CA . LYS A 1 155 ? 6.252 24.506 -22.621 1.00 90.00 155 LYS A CA 1
ATOM 1293 C C . LYS A 1 155 ? 7.437 25.004 -23.442 1.00 90.00 155 LYS A C 1
ATOM 1295 O O . LYS A 1 155 ? 7.563 26.211 -23.633 1.00 90.00 155 LYS A O 1
ATOM 1300 N N . GLU A 1 156 ? 8.265 24.099 -23.960 1.00 90.25 156 GLU A N 1
ATOM 1301 C CA . GLU A 1 156 ? 9.385 24.450 -24.838 1.00 90.25 156 GLU A CA 1
ATOM 1302 C C . GLU A 1 156 ? 8.896 25.140 -26.113 1.00 90.25 156 GLU A C 1
ATOM 1304 O O . GLU A 1 156 ? 9.390 26.217 -26.452 1.00 90.25 156 GLU A O 1
ATOM 1309 N N . ILE A 1 157 ? 7.883 24.581 -26.785 1.00 90.12 157 ILE A N 1
ATOM 1310 C CA . ILE A 1 157 ? 7.285 25.191 -27.982 1.00 90.12 157 ILE A CA 1
ATOM 1311 C C . ILE A 1 157 ? 6.737 26.586 -27.657 1.00 90.12 157 ILE A C 1
ATOM 1313 O O . ILE A 1 157 ? 7.001 27.540 -28.394 1.00 90.12 157 ILE A O 1
ATOM 1317 N N . ALA A 1 158 ? 6.011 26.741 -26.546 1.00 86.88 158 ALA A N 1
ATOM 1318 C CA . ALA A 1 158 ? 5.473 28.034 -26.129 1.00 86.88 158 ALA A CA 1
ATOM 1319 C C . ALA A 1 158 ? 6.585 29.061 -25.843 1.00 86.88 158 ALA A C 1
ATOM 1321 O O . ALA A 1 158 ? 6.489 30.203 -26.294 1.00 86.88 158 ALA A O 1
ATOM 1322 N N . ALA A 1 159 ? 7.667 28.658 -25.171 1.00 83.12 159 ALA A N 1
ATOM 1323 C CA . ALA A 1 159 ? 8.805 29.529 -24.875 1.00 83.12 159 ALA A CA 1
ATOM 1324 C C . ALA A 1 159 ? 9.526 30.001 -26.153 1.00 83.12 159 ALA A C 1
ATOM 1326 O O . ALA A 1 159 ? 9.814 31.192 -26.294 1.00 83.12 159 ALA A O 1
ATOM 1327 N N . HIS A 1 160 ? 9.739 29.104 -27.123 1.00 76.38 160 HIS A N 1
ATOM 1328 C CA . HIS A 1 160 ? 10.334 29.453 -28.420 1.00 76.38 160 HIS A CA 1
ATOM 1329 C C . HIS A 1 160 ? 9.416 30.359 -29.256 1.00 76.38 160 HIS A C 1
ATOM 1331 O O . HIS A 1 160 ? 9.888 31.284 -29.918 1.00 76.38 160 HIS A O 1
ATOM 1337 N N . SER A 1 161 ? 8.100 30.146 -29.183 1.00 70.44 161 SER A N 1
ATOM 1338 C CA . SER A 1 161 ? 7.095 30.969 -29.873 1.00 70.44 161 SER A CA 1
ATOM 1339 C C . SER A 1 161 ? 7.041 32.401 -29.332 1.00 70.44 161 SER A C 1
ATOM 1341 O O . SER A 1 161 ? 6.838 33.347 -30.094 1.00 70.44 161 SER A O 1
ATOM 1343 N N . VAL A 1 162 ? 7.227 32.573 -28.019 1.00 65.00 162 VAL A N 1
ATOM 1344 C CA . VAL A 1 162 ? 7.318 33.894 -27.383 1.00 65.00 162 VAL A CA 1
ATOM 1345 C C . VAL A 1 162 ? 8.638 34.564 -27.762 1.00 65.00 162 VAL A C 1
ATOM 1347 O O . VAL A 1 162 ? 8.597 35.687 -28.249 1.00 65.00 162 VAL A O 1
ATOM 1350 N N . GLY A 1 163 ? 9.775 33.860 -27.664 1.00 59.62 163 GLY A N 1
ATOM 1351 C CA . GLY A 1 163 ? 11.103 34.351 -28.071 1.00 59.62 163 GLY A CA 1
ATOM 1352 C C . GLY A 1 163 ? 11.181 34.846 -29.524 1.00 59.62 163 GLY A C 1
ATOM 1353 O O . GLY A 1 163 ? 11.779 35.885 -29.806 1.00 59.62 163 GLY A O 1
ATOM 1354 N N . ALA A 1 164 ? 10.518 34.148 -30.450 1.00 60.00 164 ALA A N 1
ATOM 1355 C CA . ALA A 1 164 ? 10.444 34.556 -31.851 1.00 60.00 164 ALA A CA 1
ATOM 1356 C C . ALA A 1 164 ? 9.616 35.840 -32.067 1.00 60.00 164 ALA A C 1
ATOM 1358 O O . ALA A 1 164 ? 9.964 36.649 -32.926 1.00 60.00 164 ALA A O 1
ATOM 1359 N N . LYS A 1 165 ? 8.556 36.066 -31.275 1.00 58.44 165 LYS A N 1
ATOM 1360 C CA . LYS A 1 165 ? 7.740 37.292 -31.353 1.00 58.44 165 LYS A CA 1
ATOM 1361 C C . LYS A 1 165 ? 8.491 38.527 -30.847 1.00 58.44 165 LYS A C 1
ATOM 1363 O O . LYS A 1 165 ? 8.481 39.544 -31.532 1.00 58.44 165 LYS A O 1
ATOM 1368 N N . ILE A 1 166 ? 9.201 38.422 -29.720 1.00 58.06 166 ILE A N 1
ATOM 1369 C CA . ILE A 1 166 ? 9.995 39.541 -29.163 1.00 58.06 166 ILE A CA 1
ATOM 1370 C C . ILE A 1 166 ? 11.123 39.968 -30.115 1.00 58.06 166 ILE A C 1
ATOM 1372 O O . ILE A 1 166 ? 11.344 41.159 -30.323 1.00 58.06 166 ILE A O 1
ATOM 1376 N N . ASN A 1 167 ? 11.800 39.009 -30.757 1.00 53.94 167 ASN A N 1
ATOM 1377 C CA . ASN A 1 167 ? 12.857 39.313 -31.729 1.00 53.94 167 ASN A CA 1
ATOM 1378 C C . ASN A 1 167 ? 12.312 39.894 -33.048 1.00 53.94 167 ASN A C 1
ATOM 1380 O O . ASN A 1 167 ? 12.979 40.720 -33.674 1.00 53.94 167 ASN A O 1
ATOM 1384 N N . GLY A 1 168 ? 11.103 39.495 -33.462 1.00 53.53 168 GLY A N 1
ATOM 1385 C CA . GLY A 1 168 ? 10.421 40.043 -34.639 1.00 53.53 168 GLY A CA 1
ATOM 1386 C C . GLY A 1 168 ? 9.927 41.484 -34.454 1.00 53.53 168 GLY A C 1
ATOM 1387 O O . GLY A 1 168 ? 9.988 42.275 -35.393 1.00 53.53 168 GLY A O 1
ATOM 1388 N N . GLU A 1 169 ? 9.497 41.858 -33.246 1.00 52.75 169 GLU A N 1
ATOM 1389 C CA . GLU A 1 169 ? 9.112 43.241 -32.919 1.00 52.75 169 GLU A CA 1
ATOM 1390 C C . GLU A 1 169 ? 10.334 44.170 -32.786 1.00 52.75 169 GLU A C 1
ATOM 1392 O O . GLU A 1 169 ? 10.294 45.317 -33.239 1.00 52.75 169 GLU A O 1
ATOM 1397 N N . ALA A 1 170 ? 11.459 43.673 -32.257 1.00 51.59 170 ALA A N 1
ATOM 1398 C CA . ALA A 1 170 ? 12.707 44.438 -32.179 1.00 51.59 170 ALA A CA 1
ATOM 1399 C C . ALA A 1 170 ? 13.282 44.783 -33.570 1.00 51.59 170 ALA A C 1
ATOM 1401 O O . ALA A 1 170 ? 13.719 45.911 -33.797 1.00 51.59 170 ALA A O 1
ATOM 1402 N N . THR A 1 171 ? 13.211 43.856 -34.534 1.00 51.06 171 THR A N 1
ATOM 1403 C CA . THR A 1 171 ? 13.717 44.085 -35.904 1.00 51.06 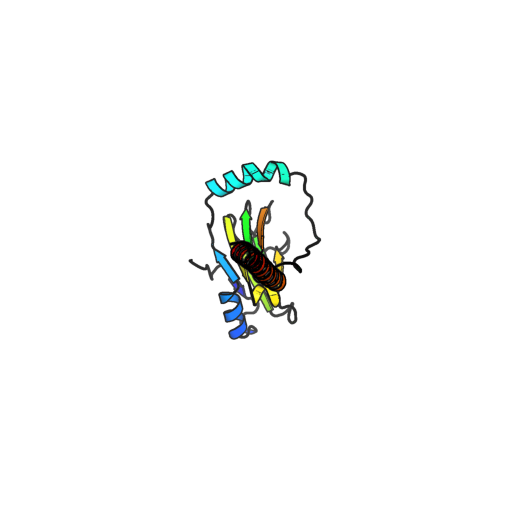171 THR A CA 1
ATOM 1404 C C . THR A 1 171 ? 12.828 44.997 -36.756 1.00 51.06 171 THR A C 1
ATOM 1406 O O . THR A 1 171 ? 13.317 45.578 -37.727 1.00 51.06 171 THR A O 1
ATOM 1409 N N . GLN A 1 172 ? 11.545 45.169 -36.416 1.00 52.12 172 GLN A N 1
ATOM 1410 C CA . GLN A 1 172 ? 10.690 46.163 -37.081 1.00 52.12 172 GLN A CA 1
ATOM 1411 C C . GLN A 1 172 ? 10.946 47.592 -36.578 1.00 52.12 172 GLN A C 1
ATOM 1413 O O . GLN A 1 172 ? 10.891 48.525 -37.377 1.00 52.12 172 GLN A O 1
ATOM 1418 N N . ASN A 1 173 ? 11.303 47.773 -35.302 1.00 51.81 173 ASN A N 1
ATOM 1419 C CA . ASN A 1 173 ? 11.581 49.100 -34.738 1.00 51.81 173 ASN A CA 1
ATOM 1420 C C . ASN A 1 173 ? 12.951 49.685 -35.134 1.00 51.81 173 ASN A C 1
ATOM 1422 O O . ASN A 1 173 ? 13.113 50.903 -35.110 1.00 51.81 173 ASN A O 1
ATOM 1426 N N . GLU A 1 174 ? 13.924 48.866 -35.544 1.00 52.19 174 GLU A N 1
ATOM 1427 C CA . GLU A 1 174 ? 15.213 49.359 -36.068 1.00 52.19 174 GLU A CA 1
ATOM 1428 C C . GLU A 1 174 ? 15.158 49.810 -37.535 1.00 52.19 174 GLU A C 1
ATOM 1430 O O . GLU A 1 174 ? 16.036 50.544 -37.977 1.00 52.19 174 GLU A O 1
ATOM 1435 N N . LYS A 1 175 ? 14.118 49.438 -38.294 1.00 51.41 175 LYS A N 1
ATOM 1436 C CA . LYS A 1 175 ? 13.937 49.875 -39.693 1.00 51.41 175 LYS A CA 1
ATOM 1437 C C . LYS A 1 175 ? 13.154 51.185 -39.850 1.00 51.41 175 LYS A C 1
ATOM 1439 O O . LYS A 1 175 ? 12.917 51.604 -40.980 1.00 51.41 175 LYS A O 1
ATOM 1444 N N . LEU A 1 176 ? 12.746 51.820 -38.747 1.00 49.12 176 LEU A N 1
ATOM 1445 C CA . LEU A 1 176 ? 11.996 53.085 -38.734 1.00 49.12 176 LEU A CA 1
ATOM 1446 C C . LEU A 1 176 ? 12.793 54.291 -38.193 1.00 49.12 176 LEU A C 1
ATOM 1448 O O . LEU A 1 176 ? 12.192 55.314 -37.862 1.00 49.12 176 LEU A O 1
ATOM 1452 N N . LYS A 1 177 ? 14.125 54.199 -38.113 1.00 39.97 177 LYS A N 1
ATOM 1453 C CA . LYS A 1 177 ? 15.007 55.338 -37.811 1.00 39.97 177 LYS A CA 1
ATOM 1454 C C . LYS A 1 177 ? 15.871 55.714 -39.003 1.00 39.97 177 LYS A C 1
ATOM 1456 O O . LYS A 1 177 ? 16.353 54.784 -39.684 1.00 39.97 177 LYS A O 1
#

Secondary structure (DSSP, 8-state):
----GGGEEETTGGGS-HHHHHHHHHHEEEETT-S-HHHHHHHHHHHHHHHTTPPPP----GGG--SEEEEEEESS-EEEEEEESSSTTT-EEEEEE-TT-EEEEEHHHHHSEEEEEPPTTT-EETTEE------EEEEEEPPPHHHHHHHHHHHHHHHHHHHHHHHHHHHHHGGG-

Foldseek 3Di:
DDFDCVQKDKPPVVVDDPVLVVVCSVQKGKDPLLDDPVVLVVVCVVCVVPCVPDDDDPDDPVVFFAFKKKKFKADFKWKKKKAFPVGRVRTIMIGTHGHGMIIMGGDCRVPGIDIDTDDQVGTDDPNHHGHDDDMDMDMDTHGHPVVVVVVVVVVVVVVVVVVVVVVVVVVVVVVPD

InterPro domains:
  IPR032870 Alpha-ketoglutarate-dependent dioxygenase alkB homologue 7-like [PTHR21052] (64-145)
  IPR037151 Alpha-ketoglutarate-dependent dioxygenase AlkB-like superfamily [G3DSA:2.60.120.590] (16-63)
  IPR037151 Alpha-ketoglutarate-dependent dioxygenase AlkB-like superfamily [G3DSA:2.60.120.590] (64-152)

Sequence (177 aa):
VHRALELVFFHNESIWPAKMKELISHSCSVIPDFITEKEERSLLNEIEPHMKRLRYEKSHWDDYCGDVISGMCLLSDAVLRLRHKDRKDELIVDFFVPRRCLYRMGEYGRYEFTHEVLGKDESFFNGRPVPRDRRISVICRDLPKAFVEAQERAKEIAAHSVGAKINGEATQNEKLK